Protein AF-A0A3P8AL43-F1 (afdb_monomer_lite)

Foldseek 3Di:
DDDDDDDDDDDPDPDDPVNVVVVVVVVVVVVVVVVVVVVVVVVVVVVVVVVVVVVVVVVVVVVVVVVLVVLLVVLVVLVVVLVVLVVVLVPDDVVCCPPPNPVVVVVVSVVSVVVSVVSVVVNVVSCCSNPVVPDD

Organism: NCBI:txid31246

pLDDT: mean 80.64, std 18.54, range [31.91, 97.19]

Secondary structure (DSSP, 8-state):
----------------HHHHHHHHHHHHHHHHHHHHHHHHHHHHHHHHHHHHHHHHHHHHHHHHHHHHHHHHHHHHHHHHHHHHHHHHHHHS-GGGGSTTT-HHHHHHHHHHHHHHHHHHHHHHHHHHHHHHSS--

InterPro domains:
  IPR000740 GrpE nucleotide exchange factor [PF01025] (16-121)
  IPR000740 GrpE nucleotide exchange factor [PR00773] (46-62)
  IPR000740 GrpE nucleotide exchange factor [PR00773] (74-89)
  IPR000740 GrpE nucleotide exchange factor [PTHR21237] (19-122)
  IPR013805 GrpE nucleotide exchange factor, coiled-coil [G3DSA:3.90.20.20] (6-123)
  IPR013805 GrpE nucleotide exchange factor, coiled-coil [SSF58014] (23-122)

Structure (mmCIF, N/CA/C/O backbone):
data_AF-A0A3P8AL43-F1
#
_entry.id   AF-A0A3P8AL43-F1
#
loop_
_atom_site.group_PDB
_atom_site.id
_atom_site.type_symbol
_atom_site.label_atom_id
_atom_site.label_alt_id
_atom_site.label_comp_id
_atom_site.label_asym_id
_atom_site.label_entity_id
_atom_site.label_seq_id
_atom_site.pdbx_PDB_ins_code
_atom_site.Cartn_x
_atom_site.Cartn_y
_atom_site.Cartn_z
_atom_site.occupancy
_atom_site.B_iso_or_equiv
_atom_site.auth_seq_id
_atom_site.auth_comp_id
_atom_site.auth_asym_id
_atom_site.auth_atom_id
_atom_site.pdbx_PDB_model_num
ATOM 1 N N . MET A 1 1 ? -21.225 -41.834 41.681 1.00 36.44 1 MET A N 1
ATOM 2 C CA . MET A 1 1 ? -20.577 -42.475 42.842 1.00 36.44 1 MET A CA 1
ATOM 3 C C . MET A 1 1 ? -20.979 -41.723 44.099 1.00 36.44 1 MET A C 1
ATOM 5 O O . MET A 1 1 ? -20.729 -40.534 44.179 1.00 36.44 1 MET A O 1
ATOM 9 N N . HIS A 1 2 ? -21.631 -42.451 45.005 1.00 39.22 2 HIS A N 1
ATOM 10 C CA . HIS A 1 2 ? -21.701 -42.271 46.459 1.00 39.22 2 HIS A CA 1
ATOM 11 C C . HIS A 1 2 ? -22.179 -40.937 47.049 1.00 39.22 2 HIS A C 1
ATOM 13 O O . HIS A 1 2 ? -21.424 -39.992 47.258 1.00 39.22 2 HIS A O 1
ATOM 19 N N . LEU A 1 3 ? -23.451 -40.987 47.460 1.00 44.88 3 LEU A N 1
ATOM 20 C CA . LEU A 1 3 ? -23.976 -40.313 48.639 1.00 44.88 3 LEU A CA 1
ATOM 21 C C . LEU A 1 3 ? -23.015 -40.454 49.829 1.00 44.88 3 LEU A C 1
ATOM 23 O O . LEU A 1 3 ? -22.580 -41.565 50.131 1.00 44.88 3 LEU A O 1
ATOM 27 N N . ASN A 1 4 ? -22.821 -39.377 50.593 1.00 37.16 4 ASN A N 1
ATOM 28 C CA . ASN A 1 4 ? -22.811 -39.531 52.043 1.00 37.16 4 ASN A CA 1
ATOM 29 C C . ASN A 1 4 ? -23.364 -38.296 52.759 1.00 37.16 4 ASN A C 1
ATOM 31 O O . ASN A 1 4 ? -22.720 -37.264 52.931 1.00 37.16 4 ASN A O 1
ATOM 35 N N . ARG A 1 5 ? -24.614 -38.476 53.173 1.00 49.62 5 ARG A N 1
ATOM 36 C CA . ARG A 1 5 ? -2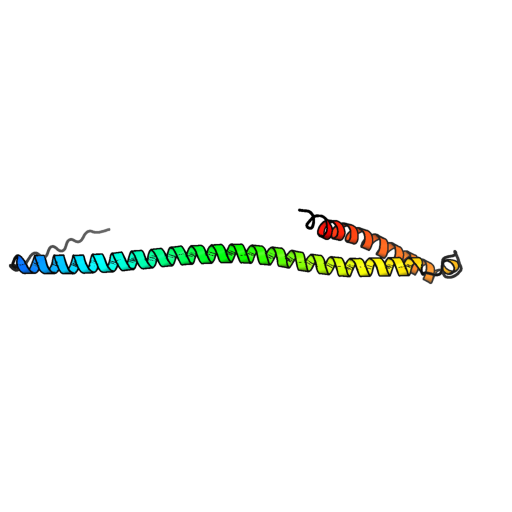5.390 -37.678 54.108 1.00 49.62 5 ARG A CA 1
ATOM 37 C C . ARG A 1 5 ? -24.732 -37.792 55.485 1.00 49.62 5 ARG A C 1
ATOM 39 O O . ARG A 1 5 ? -24.857 -38.829 56.126 1.00 49.62 5 ARG A O 1
ATOM 46 N N . LYS A 1 6 ? -24.062 -36.742 55.962 1.00 39.62 6 LYS A N 1
ATOM 47 C CA . LYS A 1 6 ? -23.829 -36.567 57.402 1.00 39.62 6 LYS A CA 1
ATOM 48 C C . LYS A 1 6 ? -24.864 -35.587 57.931 1.00 39.62 6 LYS A C 1
ATOM 50 O O . LYS A 1 6 ? -24.719 -34.377 57.833 1.00 39.62 6 LYS A O 1
ATOM 55 N N . PHE A 1 7 ? -25.958 -36.175 58.400 1.00 40.81 7 PHE A N 1
ATOM 56 C CA . PHE A 1 7 ? -26.930 -35.533 59.267 1.00 40.81 7 PHE A CA 1
ATOM 57 C C . PHE A 1 7 ? -26.243 -35.352 60.626 1.00 40.81 7 PHE A C 1
ATOM 59 O O . PHE A 1 7 ? -25.982 -36.335 61.316 1.00 40.81 7 PHE A O 1
ATOM 66 N N . SER A 1 8 ? -25.925 -34.113 60.980 1.00 34.53 8 SER A N 1
ATOM 67 C CA . SER A 1 8 ? -25.715 -33.716 62.368 1.00 34.53 8 SER A CA 1
ATOM 68 C C . SER A 1 8 ? -26.727 -32.618 62.643 1.00 34.53 8 SER A C 1
ATOM 70 O O . SER A 1 8 ? -26.561 -31.470 62.247 1.00 34.53 8 SER A O 1
ATOM 72 N N . THR A 1 9 ? -27.850 -33.053 63.201 1.00 44.56 9 THR A N 1
ATOM 73 C CA . THR A 1 9 ? -28.798 -32.226 63.941 1.00 44.56 9 THR A CA 1
ATOM 74 C C . THR A 1 9 ? -28.156 -31.729 65.234 1.00 44.56 9 THR A C 1
ATOM 76 O O . THR A 1 9 ? -27.289 -32.414 65.767 1.00 44.56 9 THR A O 1
ATOM 79 N N . GLU A 1 10 ? -28.687 -30.603 65.727 1.00 34.72 10 GLU A N 1
ATOM 80 C CA . GLU A 1 10 ? -28.345 -29.824 66.937 1.00 34.72 10 GLU A CA 1
ATOM 81 C C . GLU A 1 10 ? -27.383 -28.659 66.634 1.00 34.72 10 GLU A C 1
ATOM 83 O O . GLU A 1 10 ? -26.276 -28.861 66.161 1.00 34.72 10 GLU A O 1
ATOM 88 N N . ALA A 1 11 ? -27.744 -27.387 66.804 1.00 31.91 11 ALA A N 1
ATOM 89 C CA . ALA A 1 11 ? -28.708 -26.790 67.719 1.00 31.91 11 ALA A CA 1
ATOM 90 C C . ALA A 1 11 ? -29.522 -25.685 67.021 1.00 31.91 11 ALA A C 1
ATOM 92 O O . ALA A 1 11 ? -28.959 -24.783 66.402 1.00 31.91 11 ALA A O 1
ATOM 93 N N . VAL A 1 12 ? -30.850 -25.732 67.164 1.00 40.72 12 VAL A N 1
ATOM 94 C CA . VAL A 1 12 ? -31.701 -24.551 66.972 1.00 40.72 12 VAL A CA 1
ATOM 95 C C . VAL A 1 12 ? -31.440 -23.660 68.182 1.00 40.72 12 VAL A C 1
ATOM 97 O O . VAL A 1 12 ? -32.075 -23.795 69.224 1.00 40.72 12 VAL A O 1
ATOM 100 N N . GLY A 1 13 ? -30.408 -22.827 68.063 1.00 37.19 13 GLY A N 1
ATOM 101 C CA . GLY A 1 13 ? -30.255 -21.652 68.900 1.00 37.19 13 GLY A CA 1
ATOM 102 C C . GLY A 1 13 ? -31.427 -20.728 68.608 1.00 37.19 13 GLY A C 1
ATOM 103 O O . GLY A 1 13 ? -31.737 -20.450 67.451 1.00 37.19 13 GLY A O 1
ATOM 104 N N . GLU A 1 14 ? -32.111 -20.323 69.664 1.00 43.97 14 GLU A N 1
ATOM 105 C CA . GLU A 1 14 ? -33.219 -19.383 69.662 1.00 43.97 14 GLU A CA 1
ATOM 106 C C . GLU A 1 14 ? -32.744 -18.029 69.107 1.00 43.97 14 GLU A C 1
ATOM 108 O O . GLU A 1 14 ? -32.303 -17.150 69.841 1.00 43.97 14 GLU A O 1
ATOM 113 N N . SER A 1 15 ? -32.770 -17.874 67.780 1.00 42.94 15 SER A N 1
ATOM 114 C CA . SER A 1 15 ? -32.519 -16.594 67.125 1.00 42.94 15 SER A CA 1
ATOM 115 C C . SER A 1 15 ? -33.758 -15.733 67.314 1.00 42.94 15 SER A C 1
ATOM 117 O O . SER A 1 15 ? -34.836 -16.042 66.796 1.00 42.94 15 SER A O 1
ATOM 119 N N . THR A 1 16 ? -33.622 -14.655 68.075 1.00 40.69 16 THR A N 1
ATOM 120 C CA . THR A 1 16 ? -34.692 -13.670 68.220 1.00 40.69 16 THR A CA 1
ATOM 121 C C . THR A 1 16 ? -35.128 -13.161 66.830 1.00 40.69 16 THR A C 1
ATOM 123 O O . THR A 1 16 ? -34.265 -12.940 65.978 1.00 40.69 16 THR A O 1
ATOM 126 N N . PRO A 1 17 ? -36.429 -12.900 66.573 1.00 53.62 17 PRO A N 1
ATOM 127 C CA . PRO A 1 17 ? -36.914 -12.420 65.265 1.00 53.62 17 PRO A CA 1
ATOM 128 C C . PRO A 1 17 ?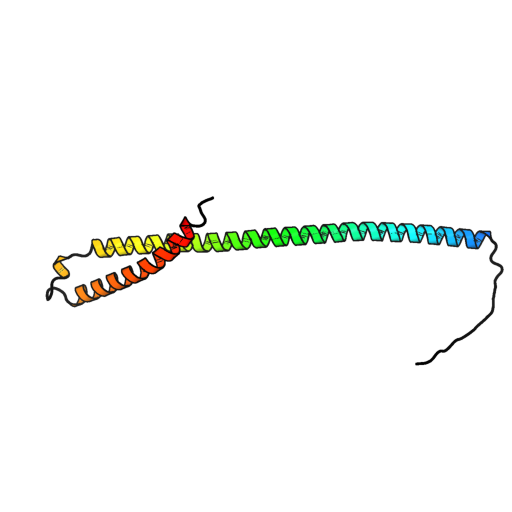 -36.198 -11.160 64.740 1.00 53.62 17 PRO A C 1
ATOM 130 O O . PRO A 1 17 ? -36.210 -10.872 63.552 1.00 53.62 17 PRO A O 1
ATOM 133 N N . LYS A 1 18 ? -35.540 -10.404 65.628 1.00 54.50 18 LYS A N 1
ATOM 134 C CA . LYS A 1 18 ? -34.810 -9.170 65.309 1.00 54.50 18 LYS A CA 1
ATOM 135 C C . LYS A 1 18 ? -33.383 -9.391 64.791 1.00 54.50 18 LYS A C 1
ATOM 137 O O . LYS A 1 18 ? -32.816 -8.452 64.235 1.00 54.50 18 LYS A O 1
ATOM 142 N N . GLU A 1 19 ? -32.779 -10.559 65.006 1.00 55.22 19 GLU A N 1
ATOM 143 C CA . GLU A 1 19 ? -31.442 -10.898 64.484 1.00 55.22 19 GLU A CA 1
ATOM 144 C C . GLU A 1 19 ? -31.520 -11.420 63.049 1.00 55.22 19 GLU A C 1
ATOM 146 O O . GLU A 1 19 ? -30.779 -10.939 62.194 1.00 55.22 19 GLU A O 1
ATOM 151 N N . SER A 1 20 ? -32.501 -12.281 62.755 1.00 59.81 20 SER A N 1
ATOM 152 C CA . SER A 1 20 ? -32.773 -12.768 61.397 1.00 59.81 20 SER A CA 1
ATOM 153 C C . SER A 1 20 ? -33.115 -11.636 60.429 1.00 59.81 20 SER A C 1
ATOM 155 O O . SER A 1 20 ? -32.632 -11.620 59.302 1.00 59.81 20 SER A O 1
ATOM 157 N N . ASP A 1 21 ? -33.886 -10.639 60.868 1.00 71.88 21 ASP A N 1
ATOM 158 C CA . ASP A 1 21 ? -34.274 -9.511 60.013 1.00 71.88 21 ASP A CA 1
ATOM 159 C C . ASP A 1 21 ? -33.083 -8.601 59.669 1.00 71.88 21 ASP A C 1
ATOM 161 O O . ASP A 1 21 ? -32.984 -8.100 58.549 1.00 71.88 21 ASP A O 1
ATOM 165 N N . LYS A 1 22 ? -32.135 -8.423 60.600 1.00 79.75 22 LYS A N 1
ATOM 166 C CA . LYS A 1 22 ? -30.907 -7.644 60.360 1.00 79.75 22 LYS A CA 1
ATOM 167 C C . LYS A 1 22 ? -29.954 -8.345 59.398 1.00 79.75 22 LYS A C 1
ATOM 169 O O . LYS A 1 22 ? -29.297 -7.678 58.603 1.00 79.75 22 LYS A O 1
ATOM 174 N N . GLU A 1 23 ? -29.878 -9.668 59.473 1.00 81.06 23 GLU A N 1
ATOM 175 C CA . GLU A 1 23 ? -29.038 -10.490 58.602 1.00 81.06 23 GLU A CA 1
ATOM 176 C C . GLU A 1 23 ? -29.629 -10.600 57.185 1.00 81.06 23 GLU A C 1
ATOM 178 O O . GLU A 1 23 ? -28.909 -10.548 56.192 1.00 81.06 23 GLU A O 1
ATOM 183 N N . ILE A 1 24 ? -30.959 -10.626 57.062 1.00 83.00 24 ILE A N 1
ATOM 184 C CA . ILE A 1 24 ? -31.651 -10.523 55.770 1.00 83.00 24 ILE A CA 1
ATOM 185 C C . ILE A 1 24 ? -31.445 -9.136 55.143 1.00 83.00 24 ILE A C 1
ATOM 187 O O . ILE A 1 24 ? -31.231 -9.034 53.933 1.00 83.00 24 ILE A O 1
ATOM 191 N N . GLU A 1 25 ? -31.491 -8.064 55.938 1.00 86.19 25 GLU A N 1
ATOM 192 C CA . GLU A 1 25 ? -31.245 -6.703 55.452 1.00 86.19 25 GLU A CA 1
ATOM 193 C C . GLU A 1 25 ? -29.781 -6.521 55.012 1.00 86.19 25 GLU A C 1
ATOM 195 O O . GLU A 1 25 ? -29.525 -5.982 53.934 1.00 86.19 25 GLU A O 1
ATOM 200 N N . SER A 1 26 ? -28.809 -7.044 55.773 1.00 87.06 26 SER A N 1
ATOM 201 C CA . SER A 1 26 ? -27.394 -6.996 55.380 1.00 87.06 26 SER A CA 1
ATOM 202 C C . SER A 1 26 ? -27.147 -7.766 54.078 1.00 87.06 26 SER A C 1
ATOM 204 O O . SER A 1 26 ? -26.568 -7.204 53.144 1.00 87.06 26 SER A O 1
ATOM 206 N N . LEU A 1 27 ? -27.685 -8.982 53.947 1.00 87.00 27 LEU A N 1
ATOM 207 C CA . LEU A 1 27 ? -27.595 -9.789 52.728 1.00 87.00 27 LEU A CA 1
ATOM 208 C C . LEU A 1 27 ? -28.243 -9.099 51.523 1.00 87.00 27 LEU A C 1
ATOM 210 O O . LEU A 1 27 ? -27.680 -9.133 50.430 1.00 87.00 27 LEU A O 1
ATOM 214 N N . LYS A 1 28 ? -29.388 -8.423 51.696 1.00 89.00 28 LYS A N 1
ATOM 215 C CA . LYS A 1 28 ? -30.013 -7.622 50.628 1.00 89.00 28 LYS A CA 1
ATOM 216 C C . LYS A 1 28 ? -29.124 -6.464 50.190 1.00 89.00 28 LYS A C 1
ATOM 218 O O . LYS A 1 28 ? -28.981 -6.243 48.988 1.00 89.00 28 LYS A O 1
ATOM 223 N N . THR A 1 29 ? -28.503 -5.751 51.132 1.00 90.31 29 THR A N 1
ATOM 224 C CA . THR A 1 29 ? -27.584 -4.654 50.787 1.00 90.31 29 THR A CA 1
ATOM 225 C C . THR A 1 29 ? -26.327 -5.153 50.075 1.00 90.31 29 THR A C 1
ATOM 227 O O . THR A 1 29 ? -25.847 -4.498 49.150 1.00 90.31 29 THR A O 1
ATOM 230 N N . GLU A 1 30 ? -25.796 -6.321 50.445 1.00 90.44 30 GLU A N 1
ATOM 231 C CA . GLU A 1 30 ? -24.691 -6.949 49.716 1.00 90.44 30 GLU A CA 1
ATOM 232 C C . GLU A 1 30 ? -25.115 -7.396 48.316 1.00 90.44 30 GLU A C 1
ATOM 234 O O . GLU A 1 30 ? -24.405 -7.116 47.352 1.00 90.44 30 GLU A O 1
ATOM 239 N N . MET A 1 31 ? -26.298 -8.000 48.178 1.00 90.88 31 MET A N 1
ATOM 240 C CA . MET A 1 31 ? -26.871 -8.375 46.883 1.00 90.88 31 MET A CA 1
ATOM 241 C C . MET A 1 31 ? -27.041 -7.168 45.960 1.00 90.88 31 MET A C 1
ATOM 243 O O . MET A 1 31 ? -26.671 -7.234 44.788 1.00 90.88 31 MET A O 1
ATOM 247 N N . GLN A 1 32 ? -27.537 -6.046 46.483 1.00 93.00 32 GLN A N 1
ATOM 248 C CA . GLN A 1 32 ? -27.652 -4.799 45.727 1.00 93.00 32 GLN A CA 1
ATOM 249 C C . GLN A 1 32 ? -26.279 -4.287 45.285 1.00 93.00 32 GLN A C 1
ATOM 251 O O . GLN A 1 32 ? -26.078 -4.061 44.095 1.00 93.00 32 GLN A O 1
ATOM 256 N N . LYS A 1 33 ? -25.299 -4.215 46.195 1.00 93.81 33 LYS A N 1
ATOM 257 C CA . LYS A 1 33 ? -23.925 -3.796 45.860 1.00 93.81 33 LYS A CA 1
ATOM 258 C C . LYS A 1 33 ? -23.276 -4.696 44.811 1.00 93.81 33 LYS A C 1
ATOM 260 O O . LYS A 1 33 ? -22.564 -4.206 43.939 1.00 93.81 33 LYS A O 1
ATOM 265 N N . ILE A 1 34 ? -23.470 -6.011 44.904 1.00 93.56 34 ILE A N 1
ATOM 266 C CA . ILE A 1 34 ? -22.930 -6.970 43.933 1.00 93.56 34 ILE A CA 1
ATOM 267 C C . ILE A 1 34 ? -23.619 -6.793 42.579 1.00 93.56 34 ILE A C 1
ATOM 269 O O . ILE A 1 34 ? -22.938 -6.784 41.558 1.00 93.56 34 ILE A O 1
ATOM 273 N N . THR A 1 35 ? -24.937 -6.596 42.564 1.00 93.94 35 THR A N 1
ATOM 274 C CA . THR A 1 35 ? -25.713 -6.387 41.333 1.00 93.94 35 THR A CA 1
ATOM 275 C C . THR A 1 35 ? -25.328 -5.076 40.647 1.00 93.94 35 THR A C 1
ATOM 277 O O . THR A 1 35 ? -25.124 -5.052 39.437 1.00 93.94 35 THR A O 1
ATOM 280 N N . GLU A 1 36 ? -25.148 -3.996 41.408 1.00 95.56 36 GLU A N 1
ATOM 281 C CA . GLU A 1 36 ? -24.653 -2.716 40.892 1.00 95.56 36 GLU A CA 1
ATOM 282 C C . GLU A 1 36 ? -23.254 -2.856 40.293 1.00 95.56 36 GLU A C 1
ATOM 284 O O . GLU A 1 36 ? -23.022 -2.419 39.167 1.00 95.56 36 GLU A O 1
ATOM 289 N N . ARG A 1 37 ? -22.333 -3.525 41.002 1.00 94.12 37 ARG A N 1
ATOM 290 C CA . ARG A 1 37 ? -20.992 -3.791 40.468 1.00 94.12 37 ARG A CA 1
ATOM 291 C C . ARG A 1 37 ? -21.030 -4.666 39.225 1.00 94.12 37 ARG A C 1
ATOM 293 O O . ARG A 1 37 ? -20.261 -4.411 38.308 1.00 94.12 37 ARG A O 1
ATOM 300 N N . TYR A 1 38 ? -21.891 -5.680 39.186 1.00 95.31 38 TYR A N 1
ATOM 301 C CA . TYR A 1 38 ? -22.061 -6.535 38.015 1.00 95.31 38 TYR A CA 1
ATOM 302 C C . TYR A 1 38 ? -22.532 -5.723 36.807 1.00 95.31 38 TYR A C 1
ATOM 304 O O . TYR A 1 38 ? -21.923 -5.816 35.747 1.00 95.31 38 TYR A O 1
ATOM 312 N N . ASN A 1 39 ? -23.550 -4.879 36.983 1.00 95.50 39 ASN A N 1
ATOM 313 C CA . ASN A 1 39 ? -24.079 -4.038 35.912 1.00 95.50 39 ASN A CA 1
ATOM 314 C C . ASN A 1 39 ? -23.044 -3.017 35.413 1.00 95.50 39 ASN A C 1
ATOM 316 O O . ASN A 1 39 ? -22.903 -2.834 34.207 1.00 95.50 39 ASN A O 1
ATOM 320 N N . ASP A 1 40 ? -22.290 -2.388 36.319 1.00 96.25 40 ASP A N 1
ATOM 321 C CA . ASP A 1 40 ? -21.198 -1.472 35.959 1.00 96.25 40 ASP A CA 1
ATOM 322 C C . ASP A 1 40 ? -20.081 -2.197 35.187 1.00 96.25 40 ASP A C 1
ATOM 324 O O . ASP A 1 40 ? -19.558 -1.687 34.194 1.00 96.25 40 ASP A O 1
ATOM 328 N N . LEU A 1 41 ? -19.732 -3.420 35.599 1.00 96.25 41 LEU A N 1
ATOM 329 C CA . LEU A 1 41 ? -18.725 -4.224 34.908 1.00 96.25 41 LEU A CA 1
ATOM 330 C C . LEU A 1 41 ? -19.211 -4.710 33.537 1.00 96.25 41 LEU A C 1
ATOM 332 O O . LEU A 1 41 ? -18.431 -4.703 32.588 1.00 96.25 41 LEU A O 1
ATOM 336 N N . ASP A 1 42 ? -20.479 -5.103 33.423 1.00 96.56 42 ASP A N 1
ATOM 337 C CA . ASP A 1 42 ? -21.102 -5.537 32.171 1.00 96.56 42 ASP A CA 1
ATOM 338 C C . ASP A 1 42 ? -21.198 -4.382 31.160 1.00 96.56 42 ASP A C 1
ATOM 340 O O . ASP A 1 42 ? -20.848 -4.557 29.992 1.00 96.56 42 ASP A O 1
ATOM 344 N N . ASP A 1 43 ? -21.564 -3.174 31.604 1.00 96.81 43 ASP A N 1
ATOM 345 C CA . ASP A 1 43 ? -21.558 -1.973 30.757 1.00 96.81 43 ASP A CA 1
ATOM 346 C C . ASP A 1 43 ? -20.142 -1.642 30.259 1.00 96.81 43 ASP A C 1
ATOM 348 O O . ASP A 1 43 ? -19.917 -1.464 29.057 1.00 96.81 43 ASP A O 1
ATOM 352 N N . LYS A 1 44 ? -19.152 -1.645 31.162 1.00 96.81 44 LYS A N 1
ATOM 353 C CA . LYS A 1 44 ? -17.739 -1.437 30.803 1.00 96.81 44 LYS A CA 1
ATOM 354 C C . LYS A 1 44 ? -17.237 -2.494 29.829 1.00 96.81 44 LYS A C 1
ATOM 356 O O . LYS A 1 44 ? -16.548 -2.157 28.868 1.00 96.81 44 LYS A O 1
ATOM 361 N N . TYR A 1 45 ? -17.592 -3.756 30.054 1.00 96.94 45 TYR A N 1
ATOM 362 C CA . TYR A 1 45 ? -17.200 -4.862 29.191 1.00 96.94 45 TYR A CA 1
ATOM 363 C C . TYR A 1 45 ? -17.800 -4.720 27.790 1.00 96.94 45 TYR A C 1
ATOM 365 O O . TYR A 1 45 ? -17.074 -4.790 26.798 1.00 96.94 45 TYR A O 1
ATOM 373 N N . LYS A 1 46 ? -19.103 -4.434 27.688 1.00 97.00 46 LYS A N 1
ATOM 374 C CA . LYS A 1 46 ? -19.783 -4.200 26.406 1.00 97.00 46 LYS A CA 1
ATOM 375 C C . LYS A 1 46 ? -19.198 -3.005 25.658 1.00 97.00 46 LYS A C 1
ATOM 377 O O . LYS A 1 46 ? -18.977 -3.095 24.450 1.00 97.00 46 LYS A O 1
ATOM 382 N N . ARG A 1 47 ? -18.895 -1.911 26.364 1.00 96.88 47 ARG A N 1
ATOM 383 C CA . ARG A 1 47 ? -18.239 -0.734 25.778 1.00 96.88 47 ARG A CA 1
ATOM 384 C C . ARG A 1 47 ? -16.842 -1.073 25.256 1.00 96.88 47 ARG A C 1
ATOM 386 O O . ARG A 1 47 ? -16.539 -0.756 24.110 1.00 96.88 47 ARG A O 1
ATOM 393 N N . ALA A 1 48 ? -16.034 -1.784 26.042 1.00 96.69 48 ALA A N 1
ATOM 394 C CA . ALA A 1 48 ? -14.696 -2.208 25.635 1.00 96.69 48 ALA A CA 1
ATOM 395 C C . ALA A 1 48 ? -14.724 -3.138 24.407 1.00 96.69 48 ALA A C 1
ATOM 397 O O . ALA A 1 48 ? -13.911 -2.983 23.495 1.00 96.69 48 ALA A O 1
ATOM 398 N N . LEU A 1 49 ? -15.683 -4.070 24.337 1.00 97.19 49 LEU A N 1
ATOM 399 C CA . LEU A 1 49 ? -15.879 -4.918 23.158 1.00 97.19 49 LEU A CA 1
ATOM 400 C C . LEU A 1 49 ? -16.231 -4.096 21.913 1.00 97.19 49 LEU A C 1
ATOM 402 O O . LEU A 1 49 ? -15.664 -4.324 20.844 1.00 97.19 49 LEU A O 1
ATOM 406 N N . ALA A 1 50 ? -17.135 -3.124 22.048 1.00 96.94 50 ALA A N 1
ATOM 407 C CA . ALA A 1 50 ? -17.514 -2.249 20.943 1.00 96.94 50 ALA A CA 1
ATOM 408 C C . ALA A 1 50 ? -16.330 -1.396 20.454 1.00 96.94 50 ALA A C 1
ATOM 410 O O . ALA A 1 50 ? -16.108 -1.277 19.249 1.00 96.94 50 ALA A O 1
ATOM 411 N N . GLU A 1 51 ? -15.539 -0.836 21.371 1.00 96.31 51 GLU A N 1
ATOM 412 C CA . GLU A 1 51 ? -14.325 -0.082 21.040 1.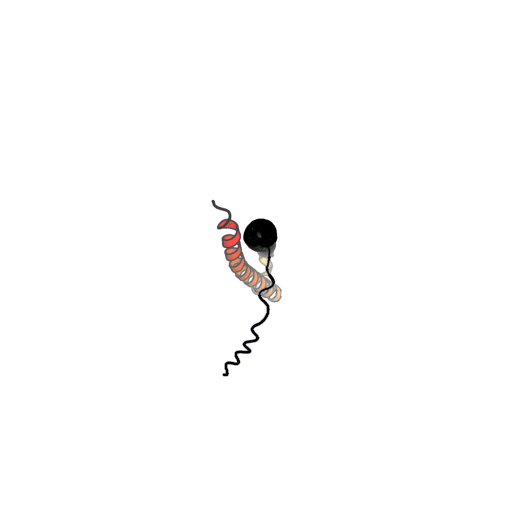00 96.31 51 GLU A CA 1
ATOM 413 C C . GLU A 1 51 ? -13.286 -0.954 20.330 1.00 96.31 51 GLU A C 1
ATOM 415 O O . GLU A 1 51 ? -12.732 -0.534 19.312 1.00 96.31 51 GLU A O 1
ATOM 420 N N . SER A 1 52 ? -13.067 -2.182 20.810 1.00 97.06 52 SER A N 1
ATOM 421 C CA . SER A 1 52 ? -12.153 -3.142 20.185 1.00 97.06 52 SER A CA 1
ATOM 422 C C . SER A 1 52 ? -12.574 -3.475 18.752 1.00 97.06 52 SER A C 1
ATOM 424 O O . SER A 1 52 ? -11.755 -3.417 17.833 1.00 97.06 52 SER A O 1
ATOM 426 N N . GLU A 1 53 ? -13.860 -3.743 18.526 1.00 96.50 53 GLU A N 1
ATOM 427 C CA . GLU A 1 53 ? -14.373 -4.077 17.197 1.00 96.50 53 GLU A CA 1
ATOM 428 C C . GLU A 1 53 ? -14.331 -2.874 16.240 1.00 96.50 53 GLU A C 1
ATOM 430 O O . GLU A 1 53 ? -13.957 -3.012 15.071 1.00 96.50 53 GLU A O 1
ATOM 435 N N . ASN A 1 54 ? -14.636 -1.669 16.731 1.00 96.75 54 ASN A N 1
ATOM 436 C CA . ASN A 1 54 ? -14.498 -0.436 15.954 1.00 96.75 54 ASN A CA 1
ATOM 437 C C . ASN A 1 54 ? -13.034 -0.159 15.589 1.00 96.75 54 ASN A C 1
ATOM 439 O O . ASN A 1 54 ? -12.735 0.199 14.446 1.00 96.75 54 ASN A O 1
ATOM 443 N N . MET A 1 55 ? -12.111 -0.369 16.531 1.00 97.19 55 MET A N 1
ATOM 444 C CA . MET A 1 55 ? -10.676 -0.250 16.291 1.00 97.19 55 MET A CA 1
ATOM 445 C C . MET A 1 55 ? -10.209 -1.266 15.251 1.00 97.19 55 MET A C 1
ATOM 447 O O . MET A 1 55 ? -9.537 -0.887 14.294 1.00 97.19 55 MET A O 1
ATOM 451 N N . ARG A 1 56 ? -10.627 -2.531 15.370 1.00 96.62 56 ARG A N 1
ATOM 452 C CA . ARG A 1 56 ? -10.317 -3.587 14.401 1.00 96.62 56 ARG A CA 1
ATOM 453 C C . ARG A 1 56 ? -10.778 -3.206 12.995 1.00 96.62 56 ARG A C 1
ATOM 455 O O . ARG A 1 56 ? -9.982 -3.272 12.064 1.00 96.62 56 ARG A O 1
ATOM 462 N N . LYS A 1 57 ? -12.028 -2.757 12.831 1.00 96.88 57 LYS A N 1
ATOM 463 C CA . LYS A 1 57 ? -12.566 -2.312 11.531 1.00 96.88 57 LYS A CA 1
ATOM 464 C C . LYS A 1 57 ? -11.777 -1.142 10.947 1.00 96.88 57 LYS A C 1
ATOM 466 O O . LYS A 1 57 ? -11.442 -1.161 9.765 1.00 96.88 57 LYS A O 1
ATOM 471 N N . ARG A 1 58 ? -11.446 -0.145 11.773 1.00 96.62 58 ARG A N 1
ATOM 472 C CA . ARG A 1 58 ? -10.645 1.009 11.347 1.00 96.62 58 ARG A CA 1
ATOM 473 C C . ARG A 1 58 ? -9.249 0.589 10.892 1.00 96.62 58 ARG A C 1
ATOM 475 O O . ARG A 1 58 ? -8.796 1.050 9.851 1.00 96.62 58 ARG A O 1
ATOM 482 N N . LEU A 1 59 ? -8.588 -0.282 11.650 1.00 96.94 59 LEU A N 1
ATOM 483 C CA . LEU A 1 59 ? -7.251 -0.767 11.318 1.00 96.94 59 LEU A CA 1
ATOM 484 C C . LEU A 1 59 ? -7.254 -1.602 10.037 1.00 96.94 59 LEU A C 1
ATOM 486 O O . LEU A 1 59 ? -6.368 -1.422 9.215 1.00 96.94 59 LEU A O 1
ATOM 490 N N . MET A 1 60 ? -8.262 -2.455 9.825 1.00 95.69 60 MET A N 1
ATOM 491 C CA . MET A 1 60 ? -8.404 -3.197 8.565 1.00 95.69 60 MET A CA 1
ATOM 492 C C . MET A 1 60 ? -8.500 -2.243 7.370 1.00 95.69 60 MET A C 1
ATOM 494 O O . MET A 1 60 ? -7.752 -2.393 6.411 1.00 95.69 60 MET A O 1
ATOM 498 N N . LYS A 1 61 ? -9.327 -1.194 7.479 1.00 94.38 61 LYS A N 1
ATOM 499 C CA . LYS A 1 61 ? -9.423 -0.158 6.444 1.00 94.38 61 LYS A CA 1
ATOM 500 C C . LYS A 1 61 ? -8.080 0.543 6.198 1.00 94.38 61 LYS A C 1
ATOM 502 O O . LYS A 1 61 ? -7.675 0.679 5.052 1.00 94.38 61 LYS A O 1
ATOM 507 N N . GLN A 1 62 ? -7.368 0.937 7.254 1.00 94.62 62 GLN A N 1
ATOM 508 C CA . GLN A 1 62 ? -6.049 1.571 7.123 1.00 94.62 62 GLN A CA 1
ATOM 509 C C . GLN A 1 62 ? -5.003 0.642 6.496 1.00 94.62 62 GLN A C 1
ATOM 511 O O . GLN A 1 62 ? -4.152 1.102 5.742 1.00 94.62 62 GLN A O 1
ATOM 516 N N . ILE A 1 63 ? -5.054 -0.658 6.797 1.00 94.38 63 ILE A N 1
ATOM 517 C CA . ILE A 1 63 ? -4.175 -1.660 6.189 1.00 94.38 63 ILE A CA 1
ATOM 518 C C . ILE A 1 63 ? -4.452 -1.764 4.689 1.00 94.38 63 ILE A C 1
ATOM 520 O O . ILE A 1 63 ? -3.508 -1.799 3.904 1.00 94.38 63 ILE A O 1
ATOM 524 N N . ASP A 1 64 ? -5.719 -1.809 4.285 1.00 90.50 64 ASP A N 1
ATOM 525 C CA . ASP A 1 64 ? -6.081 -1.917 2.872 1.00 90.50 64 ASP A CA 1
ATOM 526 C C . ASP A 1 64 ? -5.729 -0.640 2.097 1.00 90.50 64 ASP A C 1
ATOM 528 O O . ASP A 1 64 ? -5.118 -0.726 1.032 1.00 90.50 64 ASP A O 1
ATOM 532 N N . GLU A 1 65 ? -5.971 0.538 2.680 1.00 89.56 65 GLU A N 1
ATOM 533 C CA . GLU A 1 65 ? -5.497 1.817 2.136 1.00 89.56 65 GLU A CA 1
ATOM 534 C C . GLU A 1 65 ? -3.965 1.834 1.998 1.00 89.56 65 GLU A C 1
ATOM 536 O O . GLU A 1 65 ? -3.441 2.194 0.946 1.00 89.56 65 GLU A O 1
ATOM 541 N N . ALA A 1 66 ? -3.222 1.397 3.020 1.00 90.25 66 ALA A N 1
ATOM 542 C CA . ALA A 1 66 ? -1.759 1.383 2.991 1.00 90.25 66 ALA A CA 1
ATOM 543 C C . ALA A 1 66 ? -1.192 0.431 1.925 1.00 90.25 66 ALA A C 1
ATOM 545 O O . ALA A 1 66 ? -0.222 0.781 1.248 1.00 90.25 66 ALA A O 1
ATOM 546 N N . LYS A 1 67 ? -1.796 -0.753 1.743 1.00 88.31 67 LYS A N 1
ATOM 547 C CA . LYS A 1 67 ? -1.427 -1.674 0.654 1.00 88.31 67 LYS A CA 1
ATOM 548 C C . LYS A 1 67 ? -1.602 -0.996 -0.695 1.00 88.31 67 LYS A C 1
ATOM 550 O O . LYS A 1 67 ? -0.708 -1.075 -1.536 1.00 88.31 67 LYS A O 1
ATOM 555 N N . LEU A 1 68 ? -2.735 -0.322 -0.880 1.00 86.25 68 LEU A N 1
ATOM 556 C CA . LEU A 1 68 ? -3.029 0.346 -2.129 1.00 86.25 68 LEU A CA 1
ATOM 557 C C . LEU A 1 68 ? -2.030 1.472 -2.401 1.00 86.25 68 LEU A C 1
ATOM 559 O O . LEU A 1 68 ? -1.407 1.483 -3.458 1.00 86.25 68 LEU A O 1
ATOM 563 N N . PHE A 1 69 ? -1.799 2.360 -1.433 1.00 86.38 69 PHE A N 1
ATOM 564 C CA . PHE A 1 69 ? -0.822 3.440 -1.574 1.00 86.38 69 PHE A CA 1
ATOM 565 C C . PHE A 1 69 ? 0.578 2.927 -1.942 1.00 86.38 69 PHE A C 1
ATOM 567 O O . PHE A 1 69 ? 1.227 3.513 -2.808 1.00 86.38 69 PHE A O 1
ATOM 574 N N . GLY A 1 70 ? 1.027 1.819 -1.340 1.00 87.38 70 GLY A N 1
ATOM 575 C CA . GLY A 1 70 ? 2.323 1.215 -1.665 1.00 87.38 70 GLY A CA 1
ATOM 576 C C . GLY A 1 70 ? 2.401 0.673 -3.097 1.00 87.38 70 GLY A C 1
ATOM 577 O O . GLY A 1 70 ? 3.405 0.864 -3.784 1.00 87.38 70 GLY A O 1
ATOM 578 N N . ILE A 1 71 ? 1.333 0.034 -3.582 1.00 87.62 71 ILE A N 1
ATOM 579 C CA . ILE A 1 71 ? 1.263 -0.442 -4.972 1.00 87.62 71 ILE A CA 1
ATOM 580 C C . ILE A 1 71 ? 1.201 0.748 -5.940 1.00 87.62 71 ILE A C 1
ATOM 582 O O . ILE A 1 71 ? 1.859 0.734 -6.979 1.00 87.62 71 ILE A O 1
ATOM 586 N N . GLN A 1 72 ? 0.463 1.804 -5.590 1.00 86.25 72 GLN A N 1
ATOM 587 C CA . GLN A 1 72 ? 0.352 3.009 -6.408 1.00 86.25 72 GLN A CA 1
ATOM 588 C C . GLN A 1 72 ? 1.702 3.716 -6.583 1.00 86.25 72 GLN A C 1
ATOM 590 O O . GLN A 1 72 ? 2.024 4.114 -7.702 1.00 86.25 72 GLN A O 1
ATOM 595 N N . SER A 1 73 ? 2.503 3.872 -5.520 1.00 87.25 73 SER A N 1
ATOM 596 C CA . SER A 1 73 ? 3.846 4.460 -5.642 1.00 87.25 73 SER A CA 1
ATOM 597 C C . SER A 1 73 ? 4.760 3.589 -6.500 1.00 87.25 73 SER A C 1
ATOM 599 O O . SER A 1 73 ? 5.395 4.099 -7.415 1.00 87.25 73 SER A O 1
ATOM 601 N N . PHE A 1 74 ? 4.736 2.270 -6.292 1.00 87.69 74 PHE A N 1
ATOM 602 C CA . PHE A 1 74 ? 5.520 1.337 -7.100 1.00 87.69 74 PHE A CA 1
ATOM 603 C C . PHE A 1 74 ? 5.169 1.418 -8.595 1.00 87.69 74 PHE A C 1
ATOM 605 O O . PHE A 1 74 ? 6.054 1.455 -9.446 1.00 87.69 74 PHE A O 1
ATOM 612 N N . CYS A 1 75 ? 3.879 1.490 -8.927 1.00 89.50 75 CYS A N 1
ATOM 613 C CA . CYS A 1 75 ? 3.435 1.630 -10.310 1.00 89.50 75 CYS A CA 1
ATOM 614 C C . CYS A 1 75 ? 3.847 2.967 -10.943 1.00 89.50 75 CYS A C 1
ATOM 616 O O . CYS A 1 75 ? 4.158 2.992 -12.133 1.00 89.50 75 CYS A O 1
ATOM 618 N N . LYS A 1 76 ? 3.881 4.063 -10.173 1.00 86.88 76 LYS A N 1
ATOM 619 C CA . LYS A 1 76 ? 4.389 5.359 -10.654 1.00 86.88 76 LYS A CA 1
ATOM 620 C C . LYS A 1 76 ? 5.875 5.283 -10.999 1.00 86.88 76 LYS A C 1
ATOM 622 O O . LYS A 1 76 ? 6.248 5.678 -12.100 1.00 86.88 76 LYS A O 1
ATOM 627 N N . ASP A 1 77 ? 6.683 4.709 -10.114 1.00 89.62 77 ASP A N 1
ATOM 628 C CA . ASP A 1 77 ? 8.122 4.544 -10.347 1.00 89.62 77 ASP A CA 1
ATOM 629 C C . ASP A 1 77 ? 8.382 3.640 -11.569 1.00 89.62 77 ASP A C 1
ATOM 631 O O . ASP A 1 77 ? 9.259 3.903 -12.392 1.00 89.62 77 ASP A O 1
ATOM 635 N N . LEU A 1 78 ? 7.572 2.589 -11.748 1.00 90.06 78 LEU A N 1
ATOM 636 C CA . LEU A 1 78 ? 7.681 1.689 -12.897 1.00 90.06 78 LEU A CA 1
ATOM 637 C C . LEU A 1 78 ? 7.310 2.364 -14.229 1.00 90.06 78 LEU A C 1
ATOM 639 O O . LEU A 1 78 ? 7.941 2.089 -15.254 1.00 90.06 78 LEU A O 1
ATOM 643 N N . LEU A 1 79 ? 6.295 3.234 -14.228 1.00 87.19 79 LEU A N 1
ATOM 644 C CA . LEU A 1 79 ? 5.901 4.026 -15.397 1.00 87.19 79 LEU A CA 1
ATOM 645 C C . LEU A 1 79 ? 7.039 4.942 -15.858 1.00 87.19 79 LEU A C 1
ATOM 647 O O . LEU A 1 79 ? 7.319 4.999 -17.055 1.00 87.19 79 LEU A O 1
ATOM 651 N N . GLU A 1 80 ? 7.738 5.584 -14.920 1.00 89.38 80 GLU A N 1
ATOM 652 C CA . GLU A 1 80 ? 8.892 6.434 -15.225 1.00 89.38 80 GLU A CA 1
ATOM 653 C C . GLU A 1 80 ? 10.014 5.638 -15.913 1.00 89.38 80 GLU A C 1
ATOM 655 O O . GLU A 1 80 ? 10.536 6.058 -16.948 1.00 89.38 80 GLU A O 1
ATOM 660 N N . VAL A 1 81 ? 10.326 4.432 -15.420 1.00 90.94 81 VAL A N 1
ATOM 661 C CA . VAL A 1 81 ? 11.307 3.536 -16.062 1.00 90.94 81 VAL A CA 1
ATOM 662 C C . VAL A 1 81 ? 10.876 3.147 -17.482 1.00 90.94 81 VAL A C 1
ATOM 664 O O . VAL A 1 81 ? 11.706 3.118 -18.395 1.00 90.94 81 VAL A O 1
ATOM 667 N N . ALA A 1 82 ? 9.587 2.867 -17.694 1.00 89.31 82 ALA A N 1
ATOM 668 C CA . ALA A 1 82 ? 9.055 2.536 -19.015 1.00 89.31 82 ALA A CA 1
ATOM 669 C C . ALA A 1 82 ? 9.169 3.708 -20.001 1.00 89.31 82 ALA A C 1
ATOM 671 O O . ALA A 1 82 ? 9.537 3.508 -21.163 1.00 89.31 82 ALA A O 1
ATOM 672 N N . ASP A 1 83 ? 8.905 4.929 -19.540 1.00 89.25 83 ASP A N 1
ATOM 673 C CA . ASP A 1 83 ? 9.032 6.136 -20.354 1.00 89.25 83 ASP A CA 1
ATOM 674 C C . ASP A 1 83 ? 10.504 6.434 -20.698 1.00 89.25 83 ASP A C 1
ATOM 676 O O . ASP A 1 83 ? 10.813 6.770 -21.846 1.00 89.25 83 ASP A O 1
ATOM 680 N N . ILE A 1 84 ? 11.437 6.222 -19.760 1.00 91.31 84 ILE A N 1
ATOM 681 C CA . ILE A 1 84 ? 12.885 6.340 -20.011 1.00 91.31 84 ILE A CA 1
ATOM 682 C C . ILE A 1 84 ? 13.344 5.327 -21.064 1.00 91.31 84 ILE A C 1
ATOM 684 O O . ILE A 1 84 ? 14.061 5.698 -21.995 1.00 91.31 84 ILE A O 1
ATOM 688 N N . LEU A 1 85 ? 12.916 4.065 -20.961 1.00 90.56 85 LEU A N 1
ATOM 689 C CA . LEU A 1 85 ? 13.252 3.032 -21.948 1.00 90.56 85 LEU A CA 1
ATOM 690 C C . LEU A 1 85 ? 12.703 3.372 -23.336 1.00 90.56 85 LEU A C 1
ATOM 692 O O . LEU A 1 85 ? 13.438 3.268 -24.315 1.00 90.56 85 LEU A O 1
ATOM 696 N N . THR A 1 86 ? 11.468 3.875 -23.403 1.00 90.12 86 THR A N 1
ATOM 697 C CA . THR A 1 86 ? 10.854 4.359 -24.651 1.00 90.12 86 THR A CA 1
ATOM 698 C C . THR A 1 86 ? 11.641 5.527 -25.255 1.00 90.12 86 THR A C 1
ATOM 700 O O . THR A 1 86 ? 11.791 5.647 -26.472 1.00 90.12 86 THR A O 1
ATOM 703 N N . SER A 1 87 ? 12.154 6.428 -24.415 1.00 90.94 87 SER A N 1
ATOM 704 C CA . SER A 1 87 ? 13.008 7.532 -24.860 1.00 90.94 87 SER A CA 1
ATOM 705 C C . SER A 1 87 ? 14.359 7.028 -25.381 1.00 90.94 87 SER A C 1
ATOM 707 O O . SER A 1 87 ? 14.836 7.482 -26.425 1.00 90.94 87 SER A O 1
ATOM 709 N N . ALA A 1 88 ? 14.957 6.044 -24.705 1.00 90.31 88 ALA A N 1
ATOM 710 C CA . ALA A 1 88 ? 16.226 5.438 -25.096 1.00 90.31 88 ALA A CA 1
ATOM 711 C C . ALA A 1 88 ? 16.128 4.690 -26.436 1.00 90.31 88 ALA A C 1
ATOM 713 O O . ALA A 1 88 ? 16.996 4.861 -27.293 1.00 90.31 88 ALA A O 1
ATOM 714 N N . THR A 1 89 ? 15.060 3.917 -26.663 1.00 88.81 89 THR A N 1
ATOM 715 C CA . THR A 1 89 ? 14.841 3.202 -27.933 1.00 88.81 89 THR A CA 1
ATOM 716 C C . THR A 1 89 ? 14.588 4.160 -29.097 1.00 88.81 89 THR A C 1
ATOM 718 O O . THR A 1 89 ? 15.067 3.905 -30.205 1.00 88.81 89 THR A O 1
ATOM 721 N N . LYS A 1 90 ? 13.914 5.295 -28.855 1.00 88.88 90 LYS A N 1
ATOM 722 C CA . LYS A 1 90 ? 13.708 6.365 -29.852 1.00 88.88 90 LYS A CA 1
ATOM 723 C C . LYS A 1 90 ? 14.971 7.167 -30.158 1.00 88.88 90 LYS A C 1
ATOM 725 O O . LYS A 1 90 ? 15.151 7.603 -31.290 1.00 88.88 90 LYS A O 1
ATOM 730 N N . SER A 1 91 ? 15.833 7.363 -29.163 1.00 89.94 91 SER A N 1
ATOM 731 C CA . SER A 1 91 ? 17.072 8.142 -29.293 1.00 89.94 91 SER A CA 1
ATOM 732 C C . SER A 1 91 ? 18.230 7.340 -29.897 1.00 89.94 91 SER A C 1
ATOM 734 O O . SER A 1 91 ? 19.290 7.899 -30.177 1.00 89.94 91 SER A O 1
ATOM 736 N N . ALA A 1 92 ? 18.055 6.030 -30.094 1.00 88.25 92 ALA A N 1
ATO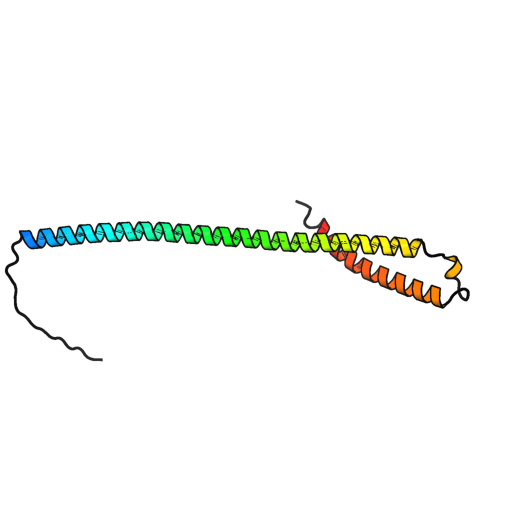M 737 C CA . ALA A 1 92 ? 19.081 5.168 -30.659 1.00 88.25 92 ALA A CA 1
ATOM 738 C C . ALA A 1 92 ? 19.376 5.529 -32.135 1.00 88.25 92 ALA A C 1
ATOM 740 O O . ALA A 1 92 ? 18.444 5.654 -32.939 1.00 88.25 92 ALA A O 1
ATOM 741 N N . PRO A 1 93 ? 20.659 5.664 -32.525 1.00 86.56 93 PRO A N 1
ATOM 742 C CA . PRO A 1 93 ? 21.051 6.005 -33.889 1.00 86.56 93 PRO A CA 1
ATOM 743 C C . PRO A 1 93 ? 20.678 4.888 -34.870 1.00 86.56 93 PRO A C 1
ATOM 745 O O . PRO A 1 93 ? 21.322 3.840 -34.925 1.00 86.56 93 PRO A O 1
ATOM 748 N N . GLN A 1 94 ? 19.659 5.147 -35.691 1.00 84.06 94 GLN A N 1
ATOM 749 C CA . GLN A 1 94 ? 19.119 4.196 -36.672 1.00 84.06 94 GLN A CA 1
ATOM 750 C C . GLN A 1 94 ? 20.145 3.792 -37.743 1.00 84.06 94 GLN A C 1
ATOM 752 O O . GLN A 1 94 ? 20.094 2.692 -38.285 1.00 84.06 94 GLN A O 1
ATOM 757 N N . ASP A 1 95 ? 21.134 4.644 -38.018 1.00 83.88 95 ASP A N 1
ATOM 758 C CA . ASP A 1 95 ? 22.201 4.344 -38.977 1.00 83.88 95 ASP A CA 1
ATOM 759 C C . ASP A 1 95 ? 23.103 3.181 -38.553 1.00 83.88 95 ASP A C 1
ATOM 761 O O . ASP A 1 95 ? 23.678 2.512 -39.409 1.00 83.88 95 ASP A O 1
ATOM 765 N N . GLN A 1 96 ? 23.193 2.917 -37.247 1.00 83.00 96 GLN A N 1
ATOM 766 C CA . GLN A 1 96 ? 23.977 1.821 -36.674 1.00 83.00 96 GLN A CA 1
ATOM 767 C C . GLN A 1 96 ? 23.195 0.495 -36.617 1.00 83.00 96 GLN A C 1
ATOM 769 O O . GLN A 1 96 ? 23.785 -0.539 -36.312 1.00 83.00 96 GLN A O 1
ATOM 774 N N . LEU A 1 97 ? 21.888 0.510 -36.917 1.00 80.50 97 LEU A N 1
ATOM 775 C CA . LEU A 1 97 ? 21.023 -0.681 -36.963 1.00 80.50 97 LEU A CA 1
ATOM 776 C C . LEU A 1 97 ? 21.029 -1.378 -38.331 1.00 80.50 97 LEU A C 1
ATOM 778 O O . LEU A 1 97 ? 20.469 -2.462 -38.458 1.00 80.50 97 LEU A O 1
ATOM 782 N N . LYS A 1 98 ? 21.632 -0.770 -39.361 1.00 82.31 98 LYS A N 1
ATOM 783 C CA . LYS A 1 98 ? 21.705 -1.351 -40.708 1.00 82.31 98 LYS A CA 1
ATOM 784 C C . LYS A 1 98 ? 22.530 -2.640 -40.697 1.00 82.31 98 LYS A C 1
ATOM 786 O O . LYS A 1 98 ? 23.599 -2.700 -40.078 1.00 82.31 98 LYS A O 1
ATOM 791 N N . ASP A 1 99 ? 22.055 -3.642 -41.434 1.00 76.31 99 ASP A N 1
ATOM 792 C CA . ASP A 1 99 ? 22.701 -4.950 -41.530 1.00 76.31 99 ASP A CA 1
ATOM 793 C C . ASP A 1 99 ? 24.170 -4.813 -41.959 1.00 76.31 99 ASP A C 1
ATOM 795 O O . ASP A 1 99 ? 24.492 -4.227 -42.992 1.00 76.31 99 ASP A O 1
ATOM 799 N N . GLY A 1 100 ? 25.076 -5.341 -41.130 1.00 74.56 100 GLY A N 1
ATOM 800 C CA . GLY A 1 100 ? 26.520 -5.341 -41.381 1.00 74.56 100 GLY A CA 1
ATOM 801 C C . GLY A 1 100 ? 27.300 -4.116 -40.885 1.00 74.56 100 GLY A C 1
ATOM 802 O O . GLY A 1 100 ? 28.526 -4.157 -40.930 1.00 74.56 100 GLY A O 1
ATOM 803 N N . VAL A 1 101 ? 26.648 -3.063 -40.369 1.00 81.81 101 VAL A N 1
ATOM 804 C CA . VAL A 1 101 ? 27.345 -1.868 -39.840 1.00 81.81 101 VAL A CA 1
ATOM 805 C C . VAL A 1 101 ? 27.891 -2.116 -38.435 1.00 81.81 101 VAL A C 1
ATOM 807 O O . VAL A 1 101 ? 29.078 -1.917 -38.182 1.00 81.81 101 VAL A O 1
ATOM 810 N N . ASN A 1 102 ? 27.038 -2.572 -37.516 1.00 85.19 102 ASN A N 1
ATOM 811 C CA . ASN A 1 102 ? 27.442 -2.900 -36.151 1.00 85.19 102 ASN A CA 1
ATOM 812 C C . ASN A 1 102 ? 26.557 -4.019 -35.563 1.00 85.19 102 ASN A C 1
ATOM 814 O O . ASN A 1 102 ? 25.628 -3.747 -34.797 1.00 85.19 102 ASN A O 1
ATOM 818 N N . PRO A 1 103 ? 26.823 -5.294 -35.909 1.00 86.50 103 PRO A N 1
ATOM 819 C CA . PRO A 1 103 ? 26.008 -6.423 -35.453 1.00 86.50 103 PRO A CA 1
ATOM 820 C C . PRO A 1 103 ? 25.859 -6.533 -33.919 1.00 86.50 103 PRO A C 1
ATOM 822 O O . PRO A 1 103 ? 24.749 -6.802 -33.455 1.00 86.50 103 PRO A O 1
ATOM 825 N N . PRO A 1 104 ? 26.903 -6.282 -33.094 1.00 88.06 104 PRO A N 1
ATOM 826 C CA . PRO A 1 104 ? 26.753 -6.239 -31.637 1.00 88.06 104 PRO A CA 1
ATOM 827 C C . PRO A 1 104 ? 25.759 -5.177 -31.145 1.00 88.06 104 PRO A C 1
ATOM 829 O O . PRO A 1 104 ? 24.987 -5.439 -30.224 1.00 88.06 104 PRO A O 1
ATOM 832 N N . PHE A 1 105 ? 25.750 -3.995 -31.768 1.00 88.50 105 PHE A N 1
ATOM 833 C CA . PHE A 1 105 ? 24.829 -2.915 -31.411 1.00 88.50 105 PHE A CA 1
ATOM 834 C C . PHE A 1 105 ? 23.381 -3.235 -31.801 1.00 88.50 105 PHE A C 1
ATOM 836 O O . PHE A 1 105 ? 22.478 -3.039 -30.990 1.00 88.50 105 PHE A O 1
ATOM 843 N N . ALA A 1 106 ? 23.159 -3.795 -32.994 1.00 87.81 106 ALA A N 1
ATOM 844 C CA . ALA A 1 106 ? 21.834 -4.233 -33.436 1.00 87.81 106 ALA A CA 1
ATOM 845 C C . ALA A 1 106 ? 21.245 -5.311 -32.504 1.00 87.81 106 ALA A C 1
ATOM 847 O O . ALA A 1 106 ? 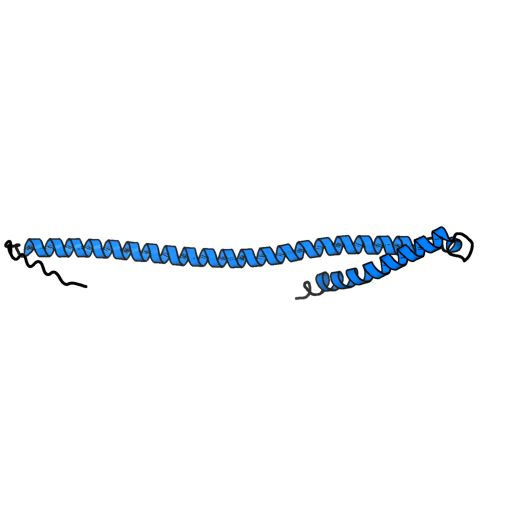20.085 -5.223 -32.103 1.00 87.81 106 ALA A O 1
ATOM 848 N N . ASN A 1 107 ? 22.061 -6.280 -32.075 1.00 89.88 107 ASN A N 1
ATOM 849 C CA . ASN A 1 107 ? 21.643 -7.301 -31.110 1.00 89.88 107 ASN A CA 1
ATOM 850 C C . ASN A 1 107 ? 21.276 -6.704 -29.741 1.00 89.88 107 ASN A C 1
ATOM 852 O O . ASN A 1 107 ? 20.272 -7.100 -29.146 1.00 89.88 107 ASN A O 1
ATOM 856 N N . LEU A 1 108 ? 22.056 -5.735 -29.248 1.00 90.38 108 LEU A N 1
ATOM 857 C CA . LEU A 1 108 ? 21.749 -5.027 -28.003 1.00 90.38 108 LEU A CA 1
ATOM 858 C C . LEU A 1 108 ? 20.437 -4.237 -28.113 1.00 90.38 108 LEU A C 1
ATOM 860 O O . LEU A 1 108 ? 19.604 -4.312 -27.211 1.00 90.38 108 LEU A O 1
ATOM 864 N N . TYR A 1 109 ? 20.231 -3.525 -29.225 1.00 91.44 109 TYR A N 1
ATOM 865 C CA . TYR A 1 109 ? 18.995 -2.792 -29.494 1.00 91.44 109 TYR A CA 1
ATOM 866 C C . TYR A 1 109 ? 17.780 -3.725 -29.516 1.00 91.44 109 TYR A C 1
ATOM 868 O O . TYR A 1 109 ? 16.776 -3.446 -28.866 1.00 91.44 109 TYR A O 1
ATOM 876 N N . HIS A 1 110 ? 17.885 -4.879 -30.179 1.00 89.94 110 HIS A N 1
ATOM 877 C CA . HIS A 1 110 ? 16.828 -5.890 -30.155 1.00 89.94 110 HIS A CA 1
ATOM 878 C C . HIS A 1 110 ? 16.523 -6.389 -28.737 1.00 89.94 110 HIS A C 1
ATOM 880 O O . HIS A 1 110 ? 15.353 -6.493 -28.369 1.00 89.94 110 HIS A O 1
ATOM 886 N N . GLY A 1 111 ? 17.545 -6.647 -27.915 1.00 91.62 111 GLY A N 1
ATOM 887 C CA . GLY A 1 111 ? 17.356 -7.002 -26.504 1.00 91.62 111 GLY A CA 1
ATOM 888 C C . GLY A 1 111 ? 16.644 -5.907 -25.700 1.00 91.62 111 GLY A C 1
ATOM 889 O O . GLY A 1 111 ? 15.771 -6.199 -24.876 1.00 91.62 111 GLY A O 1
ATOM 890 N N . LEU A 1 112 ? 16.964 -4.642 -25.979 1.00 91.38 112 LEU A N 1
ATOM 891 C CA . LEU A 1 112 ? 16.326 -3.486 -25.356 1.00 91.38 112 LEU A CA 1
ATOM 892 C C . LEU A 1 112 ? 14.841 -3.382 -25.739 1.00 91.38 112 LEU A C 1
ATOM 894 O O . LEU A 1 112 ? 13.999 -3.258 -24.853 1.00 91.38 112 LEU A O 1
ATOM 898 N N . VAL A 1 113 ? 14.509 -3.533 -27.025 1.00 90.88 113 VAL A N 1
ATOM 899 C CA . VAL A 1 113 ? 13.122 -3.528 -27.533 1.00 90.88 113 VAL A CA 1
ATOM 900 C C . VAL A 1 113 ? 12.304 -4.689 -26.960 1.00 90.88 113 VAL A C 1
ATOM 902 O O . VAL A 1 113 ? 11.137 -4.530 -26.603 1.00 90.88 113 VAL A O 1
ATOM 905 N N . LEU A 1 114 ? 12.906 -5.874 -26.814 1.00 92.12 114 LEU A N 1
ATOM 906 C CA . LEU A 1 114 ? 12.236 -7.005 -26.168 1.00 92.12 114 LEU A CA 1
ATOM 907 C C . LEU A 1 114 ? 11.899 -6.689 -24.707 1.00 92.12 114 LEU A C 1
ATOM 909 O O . LEU A 1 114 ? 10.774 -6.952 -24.277 1.00 92.12 114 LEU A O 1
ATOM 913 N N . THR A 1 115 ? 12.840 -6.092 -23.972 1.00 91.44 115 THR A N 1
ATOM 914 C CA . THR A 1 115 ? 12.652 -5.686 -22.570 1.00 91.44 115 THR A CA 1
ATOM 915 C C . THR A 1 115 ? 11.573 -4.612 -22.441 1.00 91.44 115 THR A C 1
ATOM 917 O O . THR A 1 115 ? 10.685 -4.737 -21.600 1.00 91.44 115 THR A O 1
ATOM 920 N N . GLU A 1 116 ? 11.587 -3.614 -23.326 1.00 90.06 116 GLU A N 1
ATOM 921 C CA . GLU A 1 116 ? 10.542 -2.594 -23.446 1.00 90.06 116 GLU A CA 1
ATOM 922 C C . GLU A 1 116 ? 9.163 -3.242 -23.666 1.00 90.06 116 GLU A C 1
ATOM 924 O O . GLU A 1 116 ? 8.215 -2.938 -22.943 1.00 90.06 116 GLU A O 1
ATOM 929 N N . SER A 1 117 ? 9.049 -4.213 -24.581 1.00 89.38 117 SER A N 1
ATOM 930 C CA . SER A 1 117 ? 7.773 -4.896 -24.849 1.00 89.38 117 SER A CA 1
ATOM 931 C C . SER A 1 117 ? 7.228 -5.660 -23.637 1.00 89.38 117 SER A C 1
ATOM 933 O O . SER A 1 117 ? 6.016 -5.697 -23.416 1.00 89.38 117 SER A O 1
ATOM 935 N N . GLN A 1 118 ? 8.105 -6.273 -22.833 1.00 89.62 118 GLN A N 1
ATOM 936 C CA . GLN A 1 118 ? 7.687 -6.977 -21.620 1.00 89.62 118 GLN A CA 1
ATOM 937 C C . GLN A 1 118 ? 7.262 -5.983 -20.543 1.00 89.62 118 GLN A C 1
ATOM 939 O O . GLN A 1 118 ? 6.255 -6.202 -19.871 1.00 89.62 118 GLN A O 1
ATOM 944 N N . LEU A 1 119 ? 7.974 -4.863 -20.423 1.00 89.12 119 LEU A N 1
ATOM 945 C CA . LEU A 1 119 ? 7.632 -3.805 -19.485 1.00 89.12 119 LEU A CA 1
ATOM 946 C C . LEU A 1 119 ? 6.292 -3.139 -19.832 1.00 89.12 119 LEU A C 1
ATOM 948 O O . LEU A 1 119 ? 5.505 -2.871 -18.927 1.00 89.12 119 LEU A O 1
ATOM 952 N N . PHE A 1 120 ? 5.961 -2.972 -21.118 1.00 85.56 120 PHE A N 1
ATOM 953 C CA . PHE A 1 120 ? 4.644 -2.483 -21.550 1.00 85.56 120 PHE A CA 1
ATOM 954 C C . PHE A 1 120 ? 3.480 -3.374 -21.087 1.00 85.56 120 PHE A C 1
ATOM 956 O O . PHE A 1 120 ? 2.406 -2.864 -20.768 1.00 85.56 120 PHE A O 1
ATOM 963 N N . LYS A 1 121 ? 3.677 -4.696 -20.983 1.00 86.38 121 LYS A N 1
ATOM 964 C CA . LYS A 1 121 ? 2.647 -5.598 -20.435 1.00 86.38 121 LYS A CA 1
ATOM 965 C C . LYS A 1 121 ? 2.419 -5.359 -18.945 1.00 86.38 121 LYS A C 1
ATOM 967 O O . LYS A 1 121 ? 1.280 -5.382 -18.490 1.00 86.38 121 LYS A O 1
ATOM 972 N N . VAL A 1 122 ? 3.493 -5.117 -18.193 1.00 85.19 122 VAL A N 1
ATOM 973 C CA . VAL A 1 122 ? 3.404 -4.804 -16.759 1.00 85.19 122 VAL A CA 1
ATOM 974 C C . VAL A 1 122 ? 2.796 -3.413 -16.547 1.00 85.19 122 VAL A C 1
ATOM 976 O O . VAL A 1 122 ? 1.953 -3.241 -15.671 1.00 85.19 122 VAL A O 1
ATOM 979 N N . ARG A 1 123 ? 3.133 -2.442 -17.403 1.00 80.75 123 ARG A N 1
ATOM 980 C CA . ARG A 1 123 ? 2.528 -1.102 -17.421 1.00 80.75 123 ARG A CA 1
ATOM 981 C C . ARG A 1 123 ? 1.002 -1.149 -17.541 1.00 80.75 123 ARG A C 1
ATOM 983 O O . ARG A 1 123 ? 0.326 -0.471 -16.778 1.00 80.75 123 ARG A O 1
ATOM 990 N N . ALA A 1 124 ? 0.462 -1.989 -18.425 1.00 78.31 124 ALA A N 1
ATOM 991 C CA . ALA A 1 124 ? -0.987 -2.134 -1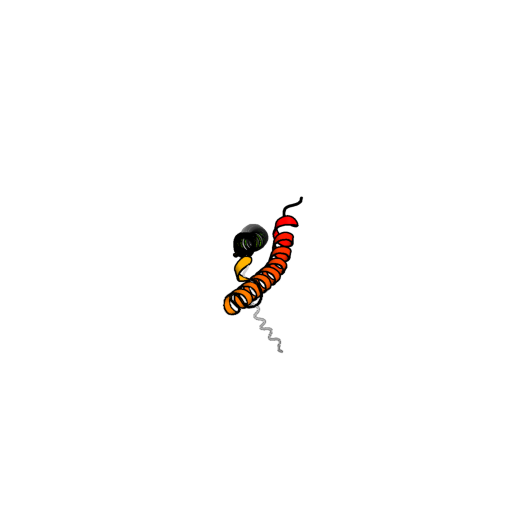8.588 1.00 78.31 124 ALA A CA 1
ATOM 992 C C . ALA A 1 124 ? -1.697 -2.629 -17.308 1.00 78.31 124 ALA A C 1
ATOM 994 O O . ALA A 1 124 ? -2.823 -2.222 -17.026 1.00 78.31 124 ALA A O 1
ATOM 995 N N . LEU A 1 125 ? -1.033 -3.471 -16.505 1.00 76.12 125 LEU A N 1
ATOM 996 C CA . LEU A 1 125 ? -1.548 -3.895 -15.196 1.00 76.12 125 LEU A CA 1
ATOM 997 C C . LEU A 1 125 ? -1.551 -2.734 -14.193 1.00 76.12 125 LEU A C 1
ATOM 999 O O . LEU A 1 125 ? -2.514 -2.567 -13.448 1.00 76.12 125 LEU A O 1
ATOM 1003 N N . CYS A 1 126 ? -0.498 -1.915 -14.197 1.00 79.31 126 CYS A N 1
ATOM 1004 C CA . CYS A 1 126 ? -0.417 -0.727 -13.352 1.00 79.31 126 CYS A CA 1
ATOM 1005 C C . CYS A 1 126 ? -1.464 0.333 -13.719 1.00 79.31 126 CYS A C 1
ATOM 1007 O O . CYS A 1 126 ? -2.060 0.915 -12.816 1.00 79.31 126 CYS A O 1
ATOM 1009 N N . ASP A 1 127 ? -1.755 0.539 -15.007 1.00 72.19 127 ASP A N 1
ATOM 1010 C CA . ASP A 1 127 ? -2.819 1.455 -15.439 1.00 72.19 127 ASP A CA 1
ATOM 1011 C C . ASP A 1 127 ? -4.194 1.000 -14.920 1.00 72.19 127 ASP A C 1
ATOM 1013 O O . ASP A 1 127 ? -4.967 1.817 -14.422 1.00 72.19 127 ASP A O 1
ATOM 1017 N N . HIS A 1 128 ? -4.487 -0.305 -14.930 1.00 73.62 128 HIS A N 1
ATOM 1018 C CA . HIS A 1 128 ? -5.729 -0.823 -14.347 1.00 73.62 128 HIS A CA 1
ATOM 1019 C C . HIS A 1 128 ? -5.822 -0.551 -12.834 1.00 73.62 128 HIS A C 1
ATOM 1021 O O . HIS A 1 128 ? -6.889 -0.211 -12.332 1.00 73.62 128 HIS A O 1
ATOM 1027 N N . ILE A 1 129 ? -4.718 -0.675 -12.095 1.00 72.25 129 ILE A N 1
ATOM 1028 C CA . ILE A 1 129 ? -4.694 -0.428 -10.643 1.00 72.25 129 ILE A CA 1
ATOM 1029 C C . ILE A 1 129 ? -4.819 1.073 -10.330 1.00 72.25 129 ILE A C 1
ATOM 1031 O O . ILE A 1 129 ? -5.514 1.454 -9.394 1.00 72.25 129 ILE A O 1
ATOM 1035 N N . LEU A 1 130 ? -4.182 1.942 -11.120 1.00 70.25 130 LEU A N 1
ATOM 1036 C CA . LEU A 1 130 ? -4.195 3.390 -10.892 1.00 70.25 130 LEU A CA 1
ATOM 1037 C C . LEU A 1 130 ? -5.511 4.060 -11.321 1.00 70.25 130 LEU A C 1
ATOM 1039 O O . LEU A 1 130 ? -5.969 4.976 -10.636 1.00 70.25 130 LEU A O 1
ATOM 1043 N N . TYR A 1 131 ? -6.122 3.633 -12.432 1.00 64.75 131 TYR A N 1
ATOM 1044 C CA . TYR A 1 131 ? -7.290 4.311 -13.010 1.00 64.75 131 TYR A CA 1
ATOM 1045 C C . TYR A 1 131 ? -8.644 3.730 -12.578 1.00 64.75 131 TYR A C 1
ATOM 1047 O O . TYR A 1 131 ? -9.623 4.473 -12.574 1.00 64.75 131 TYR A O 1
ATOM 1055 N N . PHE A 1 132 ? -8.734 2.450 -12.192 1.00 59.31 132 PHE A N 1
ATOM 1056 C CA . PHE A 1 132 ? -10.027 1.828 -11.858 1.00 59.31 132 PHE A CA 1
ATOM 1057 C C . PHE A 1 132 ? -10.503 2.125 -10.422 1.00 59.31 132 PHE A C 1
ATOM 1059 O O . PHE A 1 132 ? -11.699 2.092 -10.164 1.00 59.31 132 PHE A O 1
ATOM 1066 N N . GLU A 1 133 ? -9.603 2.477 -9.496 1.00 53.94 133 GLU A N 1
ATOM 1067 C CA . GLU A 1 133 ? -9.960 2.841 -8.109 1.00 53.94 133 GLU A CA 1
ATOM 1068 C C . GLU A 1 133 ? -10.082 4.356 -7.859 1.00 53.94 133 GLU A C 1
ATOM 1070 O O . GLU A 1 133 ? -10.446 4.771 -6.761 1.00 53.94 133 GLU A O 1
ATOM 1075 N N . ASN A 1 134 ? -9.808 5.198 -8.865 1.00 51.22 134 ASN A N 1
ATOM 1076 C CA . ASN A 1 134 ? -9.941 6.661 -8.772 1.00 51.22 134 ASN A CA 1
ATOM 1077 C C . ASN A 1 134 ? -11.235 7.215 -9.407 1.00 51.22 134 ASN A C 1
ATOM 1079 O O . ASN A 1 134 ? -11.386 8.433 -9.505 1.00 51.22 134 ASN A O 1
ATOM 1083 N N . PHE A 1 135 ? -12.170 6.359 -9.834 1.00 35.97 135 PHE A N 1
ATOM 1084 C CA . PHE A 1 135 ? -13.495 6.782 -10.302 1.00 35.97 135 PHE A CA 1
ATOM 1085 C C . PHE A 1 135 ? -14.543 6.521 -9.202 1.00 35.97 135 PHE A C 1
ATOM 1087 O O . PHE A 1 135 ? -14.529 5.426 -8.640 1.00 35.97 135 PHE A O 1
ATOM 1094 N N . PRO A 1 136 ? -15.395 7.507 -8.852 1.00 49.00 136 PRO A N 1
ATOM 1095 C CA . PRO A 1 136 ? -16.408 7.358 -7.804 1.00 49.00 136 PRO A CA 1
ATOM 1096 C C . PRO A 1 136 ? -17.465 6.296 -8.127 1.00 49.00 136 PRO A C 1
ATOM 1098 O O . PRO A 1 136 ? -17.772 6.100 -9.327 1.00 49.00 136 PRO A O 1
#

Radius of gyration: 40.76 Å; chains: 1; bounding box: 64×51×111 Å

Sequence (136 aa):
MHLNRKFSTEAVGESTPKESDKEIESLKTEMQKITERYNDLDDKYKRALAESENMRKRLMKQIDEAKLFGIQSFCKDLLEVADILTSATKSAPQDQLKDGVNPPFANLYHGLVLTESQLFKVRALCDHILYFENFP